Protein AF-A0ABD2XQT4-F1 (afdb_monomer_lite)

Structure (mmCIF, N/CA/C/O backbone):
data_AF-A0ABD2XQT4-F1
#
_entry.id   AF-A0ABD2XQT4-F1
#
loop_
_atom_site.group_PDB
_atom_site.id
_atom_site.type_symbol
_atom_site.label_atom_id
_atom_site.label_alt_id
_atom_site.label_comp_id
_atom_site.label_asym_id
_atom_site.label_entity_id
_atom_site.label_seq_id
_atom_site.pdbx_PDB_ins_code
_atom_site.Cartn_x
_atom_site.Cartn_y
_atom_site.Cartn_z
_atom_site.occupancy
_atom_site.B_iso_or_equiv
_atom_site.auth_seq_id
_atom_site.auth_comp_id
_atom_site.auth_asym_id
_atom_site.auth_atom_id
_atom_site.pdbx_PDB_model_num
ATOM 1 N N . MET A 1 1 ? 5.479 -4.054 -19.652 1.00 59.41 1 MET A N 1
ATOM 2 C CA . MET A 1 1 ? 4.240 -4.039 -18.848 1.00 59.41 1 MET A CA 1
ATOM 3 C C . MET A 1 1 ? 4.272 -2.735 -18.070 1.00 59.41 1 MET A C 1
ATOM 5 O O . MET A 1 1 ? 5.338 -2.423 -17.558 1.00 59.41 1 MET A O 1
ATOM 9 N N . ILE A 1 2 ? 3.213 -1.927 -18.103 1.00 80.62 2 ILE A N 1
ATOM 10 C CA . ILE A 1 2 ? 3.189 -0.637 -17.395 1.00 80.62 2 ILE A CA 1
ATOM 11 C C . ILE A 1 2 ? 2.798 -0.930 -15.946 1.00 80.62 2 ILE A C 1
ATOM 13 O O . ILE A 1 2 ? 1.828 -1.639 -15.705 1.00 80.62 2 ILE A O 1
ATOM 17 N N . GLU A 1 3 ? 3.587 -0.455 -14.991 1.00 87.06 3 GLU A N 1
ATOM 18 C CA . GLU A 1 3 ? 3.305 -0.602 -13.563 1.00 87.06 3 GLU A CA 1
ATOM 19 C C . GLU A 1 3 ? 2.412 0.550 -13.112 1.00 87.06 3 GLU A C 1
ATOM 21 O O . GLU A 1 3 ? 2.885 1.578 -12.632 1.00 87.06 3 GLU A O 1
ATOM 26 N N . ASP A 1 4 ? 1.111 0.388 -13.343 1.00 93.06 4 ASP A N 1
ATOM 27 C CA . ASP A 1 4 ? 0.078 1.259 -12.792 1.00 93.06 4 ASP A CA 1
ATOM 28 C C . ASP A 1 4 ? -0.360 0.800 -11.391 1.00 93.06 4 ASP A C 1
ATOM 30 O O . ASP A 1 4 ? 0.134 -0.192 -10.847 1.00 93.06 4 ASP A O 1
ATOM 34 N N . ALA A 1 5 ? -1.263 1.569 -10.778 1.00 92.62 5 ALA A N 1
ATOM 35 C CA . ALA A 1 5 ? -1.696 1.322 -9.410 1.00 92.62 5 ALA A CA 1
ATOM 36 C C . ALA A 1 5 ? -2.375 -0.047 -9.261 1.00 92.62 5 ALA A C 1
ATOM 38 O O . ALA A 1 5 ? -2.033 -0.781 -8.343 1.00 92.62 5 ALA A O 1
ATOM 39 N N . GLU A 1 6 ? -3.281 -0.414 -10.168 1.00 94.50 6 GLU A N 1
ATOM 40 C CA . GLU A 1 6 ? -3.993 -1.695 -10.113 1.00 94.50 6 GLU A CA 1
ATOM 41 C C . GLU A 1 6 ? -3.011 -2.864 -10.215 1.00 94.50 6 GLU A C 1
ATOM 43 O O . GLU A 1 6 ? -2.980 -3.751 -9.357 1.00 94.50 6 GLU A O 1
ATOM 48 N N . HIS A 1 7 ? -2.119 -2.822 -11.205 1.00 95.12 7 HIS A N 1
ATOM 49 C CA . HIS A 1 7 ? -1.119 -3.859 -11.368 1.00 95.12 7 HIS A CA 1
ATOM 50 C C . HIS A 1 7 ? -0.210 -3.955 -10.137 1.00 95.12 7 HIS A C 1
ATOM 52 O O . HIS A 1 7 ? -0.013 -5.046 -9.609 1.00 95.12 7 HIS A O 1
ATOM 58 N N . VAL A 1 8 ? 0.327 -2.841 -9.632 1.00 96.25 8 VAL A N 1
ATOM 59 C CA . VAL A 1 8 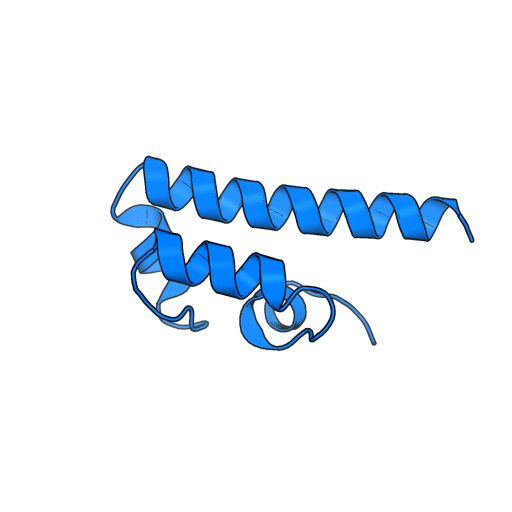? 1.230 -2.845 -8.470 1.00 96.25 8 VAL A CA 1
ATOM 60 C C . VAL A 1 8 ? 0.539 -3.331 -7.199 1.00 96.25 8 VAL A C 1
ATOM 62 O O . VAL A 1 8 ? 1.137 -4.118 -6.463 1.00 96.25 8 VAL A O 1
ATOM 65 N N . PHE A 1 9 ? -0.683 -2.879 -6.925 1.00 96.00 9 PHE A N 1
ATOM 66 C CA . PHE A 1 9 ? -1.378 -3.190 -5.677 1.00 96.00 9 PHE A CA 1
ATOM 67 C C . PHE A 1 9 ? -1.967 -4.595 -5.632 1.00 96.00 9 PHE A C 1
ATOM 69 O O . PHE A 1 9 ? -2.154 -5.091 -4.529 1.00 96.00 9 PHE A O 1
ATOM 76 N N . PHE A 1 10 ? -2.209 -5.257 -6.768 1.00 95.94 10 PHE A N 1
ATOM 77 C CA . PHE A 1 10 ? -2.951 -6.526 -6.744 1.00 95.94 10 PHE A CA 1
ATOM 78 C C . PHE A 1 10 ? -2.279 -7.671 -7.506 1.00 95.94 10 PHE A C 1
ATOM 80 O O . PHE A 1 10 ? -2.553 -8.837 -7.230 1.00 95.94 10 PHE A O 1
ATOM 87 N N . HIS A 1 11 ? -1.375 -7.391 -8.450 1.00 94.75 11 HIS A N 1
ATOM 88 C CA . HIS A 1 11 ? -0.958 -8.416 -9.419 1.00 94.75 11 HIS A CA 1
ATOM 89 C C . HIS A 1 11 ? 0.552 -8.504 -9.657 1.00 94.75 11 HIS A C 1
ATOM 91 O O . HIS A 1 11 ? 1.059 -9.575 -9.982 1.00 94.75 11 HIS A O 1
ATOM 97 N N . CYS A 1 12 ? 1.298 -7.413 -9.481 1.00 95.81 12 CYS A N 1
ATOM 98 C CA . CYS A 1 12 ? 2.676 -7.308 -9.941 1.00 95.81 12 CYS A CA 1
ATOM 99 C C . CYS A 1 12 ? 3.590 -8.262 -9.158 1.00 95.81 12 CYS A C 1
ATOM 101 O O . CYS A 1 12 ? 3.781 -8.050 -7.956 1.00 95.81 12 CYS A O 1
ATOM 103 N N . PRO A 1 13 ? 4.211 -9.273 -9.791 1.00 95.00 13 PRO A N 1
ATOM 104 C CA . PRO A 1 13 ? 5.066 -10.223 -9.077 1.00 95.00 13 PRO A CA 1
ATOM 105 C C . PRO A 1 13 ? 6.297 -9.566 -8.438 1.00 95.00 13 PRO A C 1
ATOM 107 O O . PRO A 1 13 ? 6.795 -10.037 -7.423 1.00 95.00 13 PRO A O 1
ATOM 110 N N . ARG A 1 14 ? 6.769 -8.442 -8.998 1.00 94.38 14 ARG A N 1
ATOM 111 C CA . ARG A 1 14 ? 7.960 -7.711 -8.525 1.00 94.38 14 ARG A CA 1
ATOM 112 C C . ARG A 1 14 ? 7.802 -7.092 -7.137 1.00 94.38 14 ARG A C 1
ATOM 114 O O . ARG A 1 14 ? 8.812 -6.845 -6.488 1.00 94.38 14 ARG A O 1
ATOM 121 N N . PHE A 1 15 ? 6.559 -6.828 -6.735 1.00 95.62 15 PHE A N 1
ATOM 122 C CA . PHE A 1 15 ? 6.196 -6.208 -5.457 1.00 95.62 15 PHE A CA 1
ATOM 123 C C . PHE A 1 15 ? 5.423 -7.174 -4.549 1.00 95.62 15 PHE A C 1
ATOM 125 O O . PHE A 1 15 ? 4.712 -6.742 -3.644 1.00 95.62 15 PHE A O 1
ATOM 132 N N . HIS A 1 16 ? 5.503 -8.483 -4.817 1.00 95.69 16 HIS A N 1
ATOM 133 C CA . HIS A 1 16 ? 4.781 -9.499 -4.052 1.00 95.69 16 HIS A CA 1
ATOM 134 C C . HIS A 1 16 ? 5.162 -9.478 -2.568 1.00 95.69 16 HIS A C 1
ATOM 136 O O . HIS A 1 16 ? 4.282 -9.436 -1.719 1.00 95.69 16 HIS A O 1
ATOM 142 N N . GLU A 1 17 ? 6.457 -9.436 -2.245 1.00 96.12 17 GLU A N 1
ATOM 143 C CA . GLU A 1 17 ? 6.927 -9.440 -0.852 1.00 96.12 17 GLU A CA 1
ATOM 144 C C . GLU A 1 17 ? 6.540 -8.159 -0.093 1.00 96.12 17 GLU A C 1
ATOM 146 O O . GLU A 1 17 ? 6.256 -8.181 1.106 1.00 96.12 17 GLU A O 1
ATOM 151 N N . GLU A 1 18 ? 6.555 -7.002 -0.755 1.00 96.00 18 GLU A N 1
ATOM 152 C CA . GLU A 1 18 ? 6.076 -5.742 -0.189 1.00 96.00 18 GLU A CA 1
ATOM 153 C C . GLU A 1 18 ? 4.559 -5.773 0.047 1.00 96.00 18 GLU A C 1
ATOM 155 O O . GLU A 1 18 ? 4.105 -5.308 1.094 1.00 96.00 18 GLU A O 1
ATOM 160 N N . ARG A 1 19 ? 3.783 -6.365 -0.873 1.00 97.00 19 ARG A N 1
ATOM 161 C CA . ARG A 1 19 ? 2.336 -6.559 -0.698 1.00 97.00 19 ARG A CA 1
ATOM 162 C C . ARG A 1 19 ? 1.992 -7.554 0.400 1.00 97.00 19 ARG A C 1
ATOM 164 O O . ARG A 1 19 ? 1.112 -7.267 1.201 1.00 97.00 19 ARG A O 1
ATOM 171 N N . GLU A 1 20 ? 2.687 -8.684 0.491 1.00 96.81 20 GLU A N 1
ATOM 172 C CA . GLU A 1 20 ? 2.459 -9.652 1.570 1.00 96.81 20 GLU A CA 1
ATOM 173 C C . GLU A 1 20 ? 2.686 -9.011 2.939 1.00 96.81 20 GLU A C 1
ATOM 175 O O . GLU A 1 20 ? 1.883 -9.191 3.851 1.00 96.81 20 GLU A O 1
ATOM 180 N N . ARG A 1 21 ? 3.741 -8.198 3.079 1.0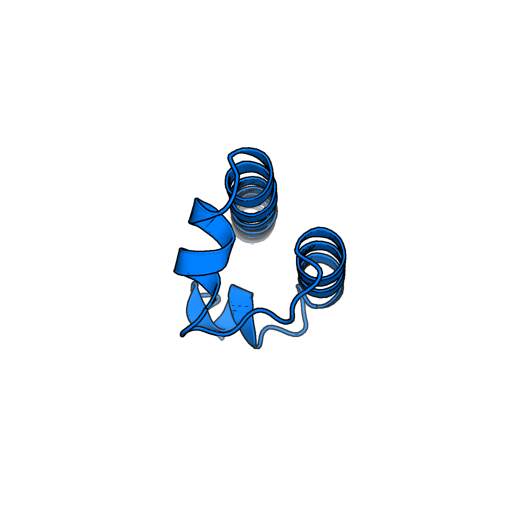0 96.62 21 ARG A N 1
ATOM 181 C CA . ARG A 1 21 ? 3.987 -7.433 4.309 1.00 96.62 21 ARG A CA 1
ATOM 182 C C . ARG A 1 21 ? 2.878 -6.426 4.592 1.00 96.62 21 ARG A C 1
ATOM 184 O O . ARG A 1 21 ? 2.446 -6.319 5.736 1.00 96.62 21 ARG A O 1
ATOM 191 N N . LEU A 1 22 ? 2.404 -5.715 3.569 1.00 97.19 22 LEU A N 1
ATOM 192 C CA . LEU A 1 22 ? 1.264 -4.807 3.691 1.00 97.19 22 LEU A CA 1
ATOM 193 C C . LEU A 1 22 ? 0.018 -5.551 4.206 1.00 97.19 22 LEU A C 1
ATOM 195 O O . LEU A 1 22 ? -0.572 -5.132 5.198 1.00 97.19 22 LEU A O 1
ATOM 199 N N . GLN A 1 23 ? -0.329 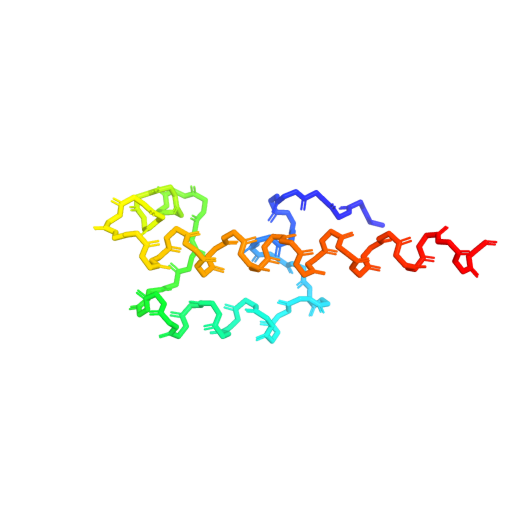-6.686 3.598 1.00 97.38 23 GLN A N 1
ATOM 200 C CA . GLN A 1 23 ? -1.476 -7.518 3.983 1.00 97.38 23 GLN A CA 1
ATOM 201 C C . GLN A 1 23 ? -1.344 -8.099 5.398 1.00 97.38 23 GLN A C 1
ATOM 203 O O . GLN A 1 23 ? -2.318 -8.144 6.144 1.00 97.38 23 GLN A O 1
ATOM 208 N N . GLN A 1 24 ? -0.137 -8.495 5.814 1.00 97.38 24 GLN A N 1
ATOM 209 C CA . GLN A 1 24 ? 0.119 -8.952 7.185 1.00 97.38 24 GLN A CA 1
ATOM 210 C C . GLN A 1 24 ? -0.134 -7.850 8.220 1.00 97.38 24 GLN A C 1
ATOM 212 O O . GLN A 1 24 ? -0.689 -8.128 9.283 1.00 97.38 24 GLN A O 1
ATOM 217 N N . VAL A 1 25 ? 0.260 -6.608 7.919 1.00 96.44 25 VAL A N 1
ATOM 218 C CA . VAL A 1 25 ? 0.033 -5.463 8.814 1.00 96.44 25 VAL A CA 1
ATOM 219 C C . VAL A 1 25 ? -1.445 -5.077 8.854 1.00 96.44 25 VAL A C 1
ATOM 221 O O . VAL A 1 25 ? -1.965 -4.810 9.933 1.00 96.44 25 VAL A O 1
ATOM 224 N N . LEU A 1 26 ? -2.127 -5.098 7.705 1.00 97.00 26 LEU A N 1
ATOM 225 C CA . LEU A 1 26 ? -3.564 -4.823 7.612 1.00 97.00 26 LEU A CA 1
ATOM 226 C C . LEU A 1 26 ? -4.436 -5.958 8.172 1.00 97.00 26 LEU A C 1
ATOM 228 O O . LEU A 1 26 ? -5.619 -5.745 8.408 1.00 97.00 26 LEU A O 1
ATOM 232 N N . GLN A 1 27 ? -3.857 -7.143 8.397 1.00 97.06 27 GLN A N 1
ATOM 233 C CA . GLN A 1 27 ? -4.556 -8.362 8.823 1.00 97.06 27 GLN A CA 1
ATOM 234 C C . GLN A 1 27 ? -5.692 -8.786 7.876 1.00 97.06 27 GLN A C 1
ATOM 236 O O . GLN A 1 27 ? -6.586 -9.536 8.264 1.00 97.06 27 GLN A O 1
ATOM 241 N N . GLU A 1 28 ? -5.634 -8.337 6.624 1.00 97.06 28 GLU A N 1
ATOM 242 C CA . GLU A 1 28 ? -6.605 -8.630 5.577 1.00 97.06 28 GLU A CA 1
ATOM 243 C C . GLU A 1 28 ? -5.883 -8.661 4.222 1.00 97.06 28 GLU A C 1
ATOM 245 O O . GLU A 1 28 ? -4.907 -7.936 3.998 1.00 97.06 28 GLU A O 1
ATOM 250 N N . GLU A 1 29 ? -6.342 -9.526 3.318 1.00 96.94 29 GLU A N 1
ATOM 251 C CA . GLU A 1 29 ? -5.914 -9.485 1.921 1.00 96.94 29 GLU A CA 1
ATOM 252 C C . GLU A 1 29 ? -6.446 -8.212 1.258 1.00 96.94 29 GLU A C 1
ATOM 254 O O . GLU A 1 29 ? -7.579 -7.804 1.505 1.00 96.94 29 GLU A O 1
ATOM 259 N N . ILE A 1 30 ? -5.615 -7.555 0.448 1.00 96.81 30 ILE A N 1
ATOM 260 C CA . ILE A 1 30 ? -6.010 -6.320 -0.225 1.00 96.81 30 ILE A CA 1
ATOM 261 C C . ILE A 1 30 ? -6.636 -6.637 -1.579 1.00 96.81 30 ILE A C 1
ATOM 263 O O . ILE A 1 30 ? -6.061 -7.334 -2.410 1.00 96.81 30 ILE A O 1
ATOM 267 N N . GLU A 1 31 ? -7.800 -6.053 -1.810 1.00 97.00 31 GLU A N 1
ATOM 268 C CA . GLU A 1 31 ? -8.578 -6.124 -3.037 1.00 97.00 31 GLU A CA 1
ATOM 269 C C . GLU A 1 31 ? -8.919 -4.694 -3.493 1.00 97.00 31 GLU A C 1
ATOM 271 O O . GLU A 1 31 ? -8.979 -3.770 -2.664 1.00 97.00 31 GLU A O 1
ATOM 276 N N . PRO A 1 32 ? -9.169 -4.470 -4.794 1.00 96.62 32 PRO A N 1
ATOM 277 C CA . PRO A 1 32 ? -9.622 -3.172 -5.295 1.00 96.62 32 PRO A CA 1
ATOM 278 C C . PRO A 1 32 ? -10.821 -2.605 -4.518 1.00 96.62 32 PRO A C 1
ATOM 280 O O . PRO A 1 32 ? -10.914 -1.396 -4.296 1.00 96.62 32 PRO A O 1
ATOM 283 N N . GLU A 1 33 ? -11.721 -3.478 -4.067 1.00 97.62 33 GLU A N 1
ATOM 284 C CA . GLU A 1 33 ? -12.967 -3.142 -3.388 1.00 97.62 33 GLU A CA 1
ATOM 285 C C . GLU A 1 33 ? -12.775 -2.773 -1.910 1.00 97.62 33 GLU A C 1
ATOM 287 O O . GLU A 1 33 ? -13.567 -1.994 -1.369 1.00 97.62 33 GLU A O 1
ATOM 292 N N . ASN A 1 34 ? -11.745 -3.306 -1.239 1.00 97.38 34 ASN A N 1
ATOM 293 C CA . ASN A 1 34 ? -11.556 -3.126 0.204 1.00 97.38 34 ASN A CA 1
ATOM 294 C C . ASN A 1 34 ? -10.419 -2.160 0.574 1.00 97.38 34 ASN A C 1
ATOM 296 O O . ASN A 1 34 ? -10.442 -1.625 1.684 1.00 97.38 34 ASN A O 1
ATOM 300 N N . ILE A 1 35 ? -9.474 -1.872 -0.332 1.00 97.50 35 ILE A N 1
ATOM 301 C CA . ILE A 1 35 ? -8.248 -1.132 0.008 1.00 97.50 35 ILE A CA 1
ATOM 302 C C . ILE A 1 35 ? -8.542 0.254 0.585 1.00 97.50 35 ILE A C 1
ATOM 304 O O . ILE A 1 35 ? -7.940 0.659 1.576 1.00 97.50 35 ILE A O 1
ATOM 308 N N . VAL A 1 36 ? -9.524 0.965 0.024 1.00 96.88 36 VAL A N 1
ATOM 309 C CA . VAL A 1 36 ? -9.913 2.291 0.517 1.00 96.88 36 VAL A CA 1
ATOM 310 C C . VAL A 1 36 ? -10.490 2.177 1.925 1.00 96.88 36 VAL A C 1
ATOM 312 O O . VAL A 1 36 ? -10.089 2.930 2.805 1.00 96.88 36 VAL A O 1
ATOM 3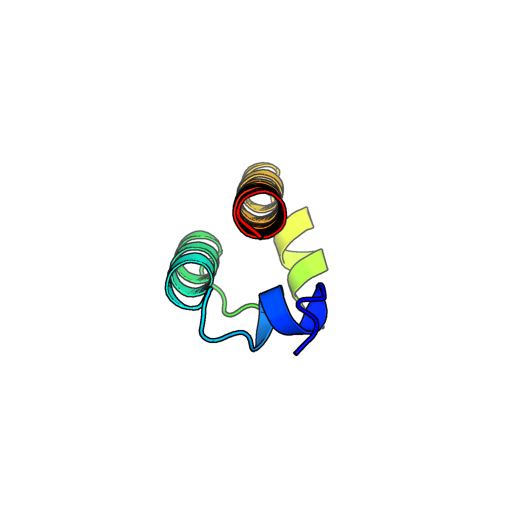15 N N . ARG A 1 37 ? -11.380 1.211 2.179 1.00 98.19 37 ARG A N 1
ATOM 316 C CA . ARG A 1 37 ? -11.918 0.979 3.528 1.00 98.19 37 ARG A CA 1
ATOM 317 C C . ARG A 1 37 ? -10.781 0.717 4.517 1.00 98.19 37 ARG A C 1
ATOM 319 O O . ARG A 1 37 ? -10.705 1.423 5.516 1.00 98.19 37 ARG A O 1
ATOM 326 N N . LEU A 1 38 ? -9.885 -0.221 4.202 1.00 98.00 38 LEU A N 1
ATOM 327 C CA . LEU A 1 38 ? -8.748 -0.589 5.051 1.00 98.00 38 LEU A CA 1
ATOM 328 C C . LEU A 1 38 ? -7.857 0.617 5.373 1.00 98.00 38 LEU A C 1
ATOM 330 O O . LEU A 1 38 ? -7.499 0.820 6.532 1.00 98.00 38 LEU A O 1
ATOM 334 N N . MET A 1 39 ? -7.558 1.462 4.381 1.00 97.19 39 MET A N 1
ATOM 335 C CA . MET A 1 39 ? -6.792 2.701 4.570 1.00 97.19 39 MET A CA 1
ATOM 336 C C . MET A 1 39 ? -7.440 3.664 5.573 1.00 97.19 39 MET A C 1
ATOM 338 O O . MET A 1 39 ? -6.725 4.348 6.297 1.00 97.19 39 MET A O 1
ATOM 342 N N . PHE A 1 40 ? -8.772 3.753 5.597 1.00 97.44 40 PHE A N 1
ATOM 343 C CA . PHE A 1 40 ? -9.507 4.718 6.421 1.00 97.44 40 PHE A CA 1
ATOM 344 C C . PHE A 1 40 ? -9.917 4.191 7.803 1.00 97.44 40 PHE A C 1
ATOM 346 O O . PHE A 1 40 ? -10.432 4.963 8.610 1.00 97.44 40 PHE A O 1
ATOM 353 N N . GLU A 1 41 ? -9.683 2.915 8.110 1.00 97.62 41 GLU A N 1
ATOM 354 C CA . GLU A 1 41 ? -10.001 2.346 9.426 1.00 97.62 41 GLU A CA 1
ATOM 355 C C . GLU A 1 41 ? -9.163 2.942 10.553 1.00 97.62 41 GLU A C 1
ATOM 357 O O . GLU A 1 41 ? -9.676 3.204 11.642 1.00 97.62 41 GLU A O 1
ATOM 362 N N . THR A 1 42 ? -7.875 3.171 10.297 1.00 97.75 42 THR A N 1
ATOM 363 C CA . THR A 1 42 ? -6.955 3.767 11.266 1.00 97.75 42 THR A CA 1
ATOM 364 C C . THR A 1 42 ? -5.934 4.659 10.563 1.00 97.75 42 THR A C 1
ATOM 366 O O . THR A 1 42 ? -5.615 4.476 9.388 1.00 97.75 42 THR A O 1
ATOM 369 N N . ALA A 1 43 ? -5.376 5.622 11.300 1.00 97.56 43 ALA A N 1
ATOM 370 C CA . ALA A 1 43 ? -4.271 6.436 10.796 1.00 97.56 43 ALA A CA 1
ATOM 371 C C . ALA A 1 43 ? -3.025 5.585 10.478 1.00 97.56 43 ALA A C 1
ATOM 373 O O . ALA A 1 43 ? -2.289 5.899 9.543 1.00 97.56 43 ALA A O 1
ATOM 374 N N . ASP A 1 44 ? -2.814 4.494 11.217 1.00 97.12 44 ASP A N 1
ATOM 375 C CA . ASP A 1 44 ? -1.695 3.578 10.996 1.00 97.12 44 ASP A CA 1
ATOM 376 C C . ASP A 1 44 ? -1.867 2.805 9.684 1.00 97.12 44 ASP A C 1
ATOM 378 O O . ASP A 1 44 ? -0.928 2.742 8.891 1.00 97.12 44 ASP A O 1
ATOM 382 N N . ASN A 1 45 ? -3.073 2.309 9.386 1.00 97.81 45 ASN A N 1
ATOM 383 C CA . ASN A 1 45 ? -3.364 1.641 8.114 1.00 97.81 45 ASN A CA 1
ATOM 384 C C . ASN A 1 45 ? -3.104 2.577 6.928 1.00 97.81 45 ASN A C 1
ATOM 386 O O . ASN A 1 45 ? -2.443 2.188 5.962 1.00 97.81 45 ASN A O 1
ATOM 390 N N . TRP A 1 46 ? -3.562 3.831 7.023 1.00 98.00 46 TRP A N 1
ATOM 391 C CA . TRP A 1 46 ? -3.254 4.863 6.033 1.00 98.00 46 TRP A CA 1
ATOM 392 C C . TRP A 1 46 ? -1.741 5.010 5.820 1.00 98.00 46 TRP A C 1
ATOM 394 O O . TRP A 1 46 ? -1.268 4.991 4.682 1.00 98.00 46 TRP A O 1
ATOM 404 N N . LEU A 1 47 ? -0.970 5.141 6.905 1.00 98.06 47 LEU A N 1
ATOM 405 C CA . LEU A 1 47 ? 0.481 5.328 6.840 1.00 98.06 47 LEU A CA 1
ATOM 406 C C . LEU A 1 47 ? 1.196 4.129 6.215 1.00 98.06 47 LEU A C 1
ATOM 408 O O . LEU A 1 47 ? 2.127 4.318 5.430 1.00 98.06 47 LEU A O 1
ATOM 412 N N . VAL A 1 48 ? 0.768 2.909 6.529 1.00 97.56 48 VAL A N 1
ATOM 413 C CA . VAL A 1 48 ? 1.369 1.682 5.994 1.00 97.56 48 VAL A CA 1
ATOM 414 C C . VAL A 1 48 ? 1.111 1.575 4.489 1.00 97.56 48 VAL A C 1
ATOM 416 O O . VAL A 1 48 ? 2.052 1.353 3.724 1.00 97.56 48 VAL A O 1
ATOM 419 N N . VAL A 1 49 ? -0.122 1.826 4.037 1.00 97.81 49 VAL A N 1
ATOM 420 C CA . VAL A 1 49 ? -0.461 1.830 2.603 1.00 97.81 49 VAL A CA 1
ATOM 421 C C . VAL A 1 49 ? 0.279 2.949 1.859 1.00 97.81 49 VAL A C 1
ATOM 423 O O . VAL A 1 49 ? 0.834 2.719 0.782 1.00 97.81 49 VAL A O 1
ATOM 426 N N . ALA A 1 50 ? 0.358 4.150 2.439 1.00 97.75 50 ALA A N 1
ATOM 427 C CA . ALA A 1 50 ? 1.098 5.266 1.852 1.00 97.75 50 ALA A CA 1
ATOM 428 C C . ALA A 1 50 ? 2.604 4.968 1.743 1.00 97.75 50 ALA A C 1
ATOM 430 O O . ALA A 1 50 ? 3.232 5.305 0.737 1.00 97.75 50 ALA A O 1
ATOM 431 N N . SER A 1 51 ? 3.177 4.299 2.747 1.00 97.44 51 SER A N 1
ATOM 432 C CA . SER A 1 51 ? 4.587 3.893 2.754 1.00 97.44 51 SER A CA 1
ATOM 433 C C . SER A 1 51 ? 4.881 2.840 1.684 1.00 97.44 51 SER A C 1
ATOM 435 O O . SER A 1 51 ? 5.905 2.927 1.005 1.00 97.44 51 SER A O 1
ATOM 437 N N . PHE A 1 52 ? 3.967 1.887 1.475 1.00 97.62 52 PHE A N 1
ATOM 438 C CA . PHE A 1 52 ? 4.045 0.941 0.360 1.00 97.62 52 PHE A CA 1
ATOM 439 C C . PHE A 1 52 ? 4.018 1.668 -0.993 1.00 97.62 52 PHE A C 1
ATOM 441 O O . PHE A 1 52 ? 4.909 1.478 -1.817 1.00 97.62 52 PHE A O 1
ATOM 448 N N . ALA A 1 53 ? 3.059 2.571 -1.216 1.00 97.31 53 ALA A N 1
ATOM 449 C CA . ALA A 1 53 ? 2.995 3.331 -2.466 1.00 97.31 53 ALA A CA 1
ATOM 450 C C . ALA A 1 53 ? 4.273 4.159 -2.705 1.00 97.31 53 ALA A C 1
ATOM 452 O O . ALA A 1 53 ? 4.789 4.226 -3.824 1.00 97.31 53 ALA A O 1
ATOM 453 N N . GLN A 1 54 ? 4.820 4.763 -1.646 1.00 97.44 54 GLN A N 1
ATOM 454 C CA . GLN A 1 54 ? 6.065 5.519 -1.716 1.00 97.44 54 GLN A CA 1
ATOM 455 C C . GLN A 1 54 ? 7.261 4.635 -2.095 1.00 97.44 54 GLN A C 1
ATOM 457 O O . GLN A 1 54 ? 8.086 5.065 -2.909 1.00 97.44 54 GLN A O 1
ATOM 462 N N . SER A 1 55 ? 7.374 3.427 -1.532 1.00 95.94 55 SER A N 1
ATOM 463 C CA . SER A 1 55 ? 8.490 2.519 -1.825 1.00 95.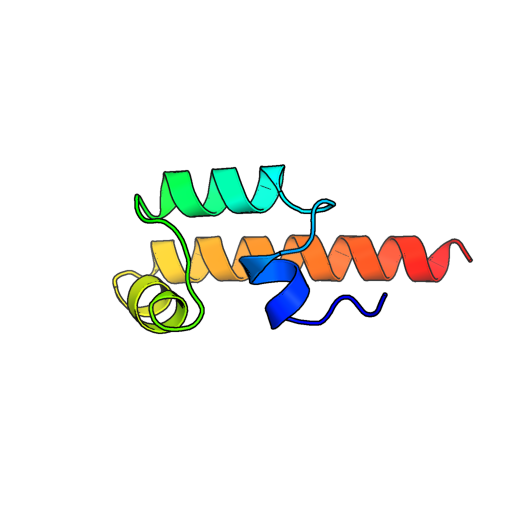94 55 SER A CA 1
ATOM 464 C C . SER A 1 55 ? 8.472 2.071 -3.288 1.00 95.94 55 SER A C 1
ATOM 466 O O . SER A 1 55 ? 9.502 2.153 -3.960 1.00 95.94 55 SER A O 1
ATOM 468 N N . VAL A 1 56 ? 7.291 1.725 -3.812 1.00 95.56 56 VAL A N 1
ATOM 469 C CA . VAL A 1 56 ? 7.084 1.386 -5.227 1.00 95.56 56 VAL A CA 1
ATOM 470 C C . VAL A 1 56 ? 7.517 2.550 -6.114 1.00 95.56 56 VAL A C 1
ATOM 472 O O . VAL A 1 56 ? 8.386 2.385 -6.968 1.00 95.56 56 VAL A O 1
ATOM 475 N N . VAL A 1 57 ? 6.954 3.745 -5.907 1.00 94.75 57 VAL A N 1
ATOM 476 C CA . VAL A 1 57 ? 7.245 4.911 -6.760 1.00 94.75 57 VAL A CA 1
ATOM 477 C C . VAL A 1 57 ? 8.727 5.283 -6.714 1.00 94.75 57 VAL A C 1
ATOM 479 O O . VAL A 1 57 ? 9.298 5.663 -7.735 1.00 94.75 57 VAL A O 1
ATOM 482 N N . THR A 1 58 ? 9.364 5.168 -5.548 1.00 95.31 58 THR A N 1
ATOM 483 C CA . THR A 1 58 ? 10.801 5.426 -5.397 1.00 95.31 58 THR A CA 1
ATOM 484 C C . THR A 1 58 ? 11.625 4.446 -6.224 1.00 95.31 58 THR A C 1
ATOM 486 O O . THR A 1 58 ? 12.477 4.881 -6.997 1.00 95.31 58 THR A O 1
ATOM 489 N N . ARG A 1 59 ? 11.330 3.146 -6.119 1.00 94.25 59 ARG A N 1
ATOM 490 C CA . ARG A 1 59 ? 12.036 2.095 -6.857 1.00 94.25 59 ARG A CA 1
ATOM 491 C C . ARG A 1 59 ? 11.883 2.255 -8.3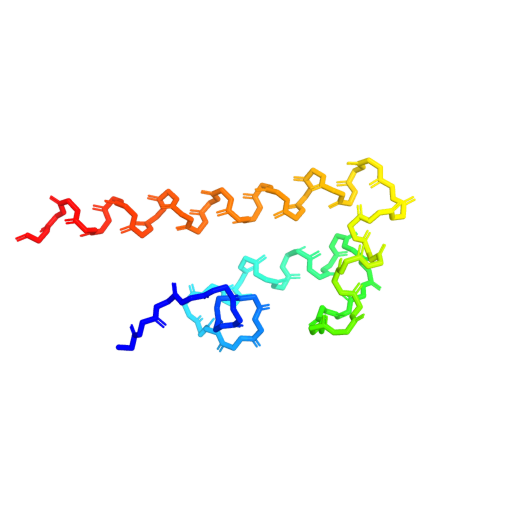69 1.00 94.25 59 ARG A C 1
ATOM 493 O O . ARG A 1 59 ? 12.882 2.268 -9.079 1.00 94.25 59 ARG A O 1
ATOM 500 N N . LEU A 1 60 ? 10.660 2.477 -8.854 1.00 92.81 60 LEU A N 1
ATOM 501 C CA . LEU A 1 60 ? 10.406 2.670 -10.287 1.00 92.81 60 LEU A CA 1
ATOM 502 C C . LEU A 1 60 ? 11.132 3.898 -10.852 1.00 92.81 60 LEU A C 1
ATOM 504 O O . LEU A 1 60 ? 11.616 3.874 -11.980 1.00 92.81 60 LEU A O 1
ATOM 508 N N . ARG A 1 61 ? 11.238 4.980 -10.070 1.00 93.19 61 ARG A N 1
ATOM 509 C CA . ARG A 1 61 ? 11.992 6.176 -10.475 1.00 93.19 61 ARG A CA 1
ATOM 510 C C . ARG A 1 61 ? 13.495 5.935 -10.532 1.00 93.19 61 ARG A C 1
ATOM 512 O O . ARG A 1 61 ? 14.131 6.473 -11.429 1.00 93.19 61 ARG A O 1
ATOM 519 N N . GLN A 1 62 ? 14.048 5.177 -9.586 1.00 93.38 62 GLN A N 1
ATOM 520 C CA . GLN A 1 62 ? 15.472 4.829 -9.577 1.00 93.38 62 GLN A CA 1
ATOM 521 C C . GLN A 1 62 ? 15.828 3.998 -10.809 1.00 93.38 62 GLN A C 1
ATOM 523 O O . GLN A 1 62 ? 16.736 4.356 -11.547 1.00 93.38 62 GLN A O 1
ATOM 528 N N . GLU A 1 63 ? 15.038 2.966 -11.097 1.00 90.56 63 GLU A N 1
ATOM 529 C CA . GLU A 1 63 ? 15.248 2.111 -12.267 1.00 90.56 63 GLU A CA 1
ATOM 530 C C . GLU A 1 63 ? 15.102 2.895 -13.583 1.00 90.56 63 GLU A C 1
ATOM 532 O O . GLU A 1 63 ? 15.877 2.694 -14.511 1.00 90.56 63 GLU A O 1
ATOM 537 N N . ALA A 1 64 ? 14.161 3.843 -13.664 1.00 86.38 64 ALA A N 1
ATOM 538 C CA . ALA A 1 64 ? 14.002 4.699 -14.842 1.00 86.38 64 ALA A CA 1
ATOM 539 C C . ALA A 1 64 ? 15.166 5.686 -15.064 1.00 86.38 64 ALA A C 1
ATOM 541 O O . ALA A 1 64 ? 15.297 6.218 -16.163 1.00 86.38 64 ALA A O 1
ATOM 542 N N . GLN A 1 65 ? 15.977 5.968 -14.038 1.00 77.88 65 GLN A N 1
ATOM 543 C CA . GLN A 1 65 ? 17.168 6.822 -14.133 1.00 77.88 65 GLN A CA 1
ATOM 544 C C . GLN A 1 65 ? 18.440 6.043 -14.507 1.00 77.88 65 GLN A C 1
ATOM 546 O O . GLN A 1 65 ? 19.440 6.663 -14.862 1.00 77.88 65 GLN A O 1
ATOM 551 N N . GLU A 1 66 ? 18.414 4.711 -14.423 1.00 65.38 66 GLU A N 1
ATOM 552 C CA . GLU A 1 66 ? 19.532 3.817 -14.762 1.00 65.38 66 GLU A CA 1
ATOM 553 C C . GLU A 1 66 ? 19.501 3.330 -16.228 1.00 65.38 66 GLU A C 1
ATOM 555 O O . GLU A 1 66 ? 20.390 2.585 -16.648 1.00 65.38 66 GLU A O 1
ATOM 560 N N . VAL A 1 67 ? 18.498 3.760 -17.004 1.00 55.66 67 VAL A N 1
ATOM 561 C CA . VAL A 1 67 ? 18.296 3.466 -18.439 1.00 55.66 67 VAL A CA 1
ATOM 562 C C . VAL A 1 67 ? 18.724 4.653 -19.295 1.00 55.66 67 VAL A C 1
ATOM 564 O O . VAL A 1 67 ? 19.392 4.410 -20.326 1.00 55.66 67 VAL A O 1
#

Secondary structure (DSSP, 8-state):
----HHIIIII-GGGHHHHHHHHHHHTS---TTTHHHHHHH-HHHHHHHHHHHHHHHHHHHHHHH--

Organism: NCBI:txid54128

Foldseek 3Di:
DDDDPQCQQAPPPVCVVLNVVLCVVLVHRDDPVCLVVSLPPDVVNVVSVVVSVVVVVVVVVVVVVVD

Radius of gyration: 12.25 Å; chains: 1; bounding box: 32×17×30 Å

Sequence (67 aa):
MIEDAEHVFFHCPRFHEERERLQQVLQEEIEPENIVRLMFETADNWLVVASFAQSVVTRLRQEAQEV

pLDDT: mean 93.87, std 8.19, range [55.66, 98.19]